Protein AF-A0A3N5SGA1-F1 (afdb_monomer_lite)

Structure (mmCIF, N/CA/C/O backbone):
data_AF-A0A3N5SGA1-F1
#
_entry.id   AF-A0A3N5SGA1-F1
#
loop_
_atom_site.group_PDB
_atom_site.id
_atom_site.type_symbol
_atom_site.label_atom_id
_atom_site.label_alt_id
_atom_site.label_comp_id
_atom_site.label_asym_id
_atom_site.label_entity_id
_atom_site.label_seq_id
_atom_site.pdbx_PDB_ins_code
_atom_site.Cartn_x
_atom_site.Cartn_y
_atom_site.Cartn_z
_atom_site.occupancy
_atom_site.B_iso_or_equiv
_atom_site.auth_seq_id
_atom_site.auth_comp_id
_atom_site.auth_asym_id
_atom_site.auth_atom_id
_atom_site.pdbx_PDB_model_num
ATOM 1 N N . GLU A 1 1 ? 16.095 18.738 -9.270 1.00 54.47 1 GLU A N 1
ATOM 2 C CA . GLU A 1 1 ? 14.842 18.907 -8.507 1.00 54.47 1 GLU A CA 1
ATOM 3 C C . GLU A 1 1 ? 13.649 18.635 -9.417 1.00 54.47 1 GLU A C 1
ATOM 5 O O . GLU A 1 1 ? 12.974 19.552 -9.860 1.00 54.47 1 GLU A O 1
ATOM 10 N N . THR A 1 2 ? 13.423 17.375 -9.776 1.00 85.38 2 THR A N 1
ATOM 11 C CA . THR A 1 2 ? 12.252 16.973 -10.565 1.00 85.38 2 THR A CA 1
ATOM 12 C C . THR A 1 2 ? 11.624 15.761 -9.894 1.00 85.38 2 THR A C 1
ATOM 14 O O . THR A 1 2 ? 12.331 14.874 -9.420 1.00 85.38 2 THR A O 1
ATOM 17 N N . GLY A 1 3 ? 10.300 15.762 -9.788 1.00 87.06 3 GLY A N 1
ATOM 18 C CA . GLY A 1 3 ? 9.538 14.734 -9.092 1.00 87.06 3 GLY A CA 1
ATOM 19 C C . GLY A 1 3 ? 8.088 15.163 -8.911 1.00 87.06 3 GLY A C 1
ATOM 20 O O . GLY A 1 3 ? 7.703 16.269 -9.290 1.00 87.06 3 GLY A O 1
ATOM 21 N N . TYR A 1 4 ? 7.291 14.276 -8.333 1.00 91.31 4 TYR A N 1
ATOM 22 C CA . TYR A 1 4 ? 5.897 14.525 -7.996 1.00 91.31 4 TYR A CA 1
ATOM 23 C C . TYR A 1 4 ? 5.623 14.043 -6.571 1.00 91.31 4 TYR A C 1
ATOM 25 O O . TYR A 1 4 ? 6.286 13.134 -6.071 1.00 91.31 4 TYR A O 1
ATOM 33 N N . LEU A 1 5 ? 4.629 14.654 -5.933 1.00 94.25 5 LEU A N 1
ATOM 34 C CA . LEU A 1 5 ? 4.055 14.174 -4.684 1.00 94.25 5 LEU A CA 1
ATOM 35 C C . LEU A 1 5 ? 2.702 13.543 -5.002 1.00 94.25 5 LEU A C 1
ATOM 37 O O . LEU A 1 5 ? 1.920 14.110 -5.764 1.00 94.25 5 LEU A O 1
ATOM 41 N N . ILE A 1 6 ? 2.443 12.373 -4.424 1.00 94.75 6 ILE A N 1
ATOM 42 C CA . ILE A 1 6 ? 1.133 11.726 -4.482 1.00 94.75 6 ILE A CA 1
ATOM 43 C C . ILE A 1 6 ? 0.550 11.742 -3.078 1.00 94.75 6 ILE A C 1
ATOM 45 O O . ILE A 1 6 ? 1.175 11.255 -2.139 1.00 94.75 6 ILE A O 1
ATOM 49 N N . GLU A 1 7 ? -0.662 12.268 -2.966 1.00 97.19 7 GLU A N 1
ATOM 50 C CA . GLU A 1 7 ? -1.499 12.153 -1.780 1.00 97.19 7 GLU A CA 1
ATOM 51 C C . GLU A 1 7 ? -2.812 11.483 -2.189 1.00 97.19 7 GLU A C 1
ATOM 53 O O . GLU A 1 7 ? -3.406 11.826 -3.213 1.00 97.19 7 GLU A O 1
ATOM 58 N N . ALA A 1 8 ? -3.239 10.487 -1.417 1.00 96.12 8 ALA A N 1
ATOM 59 C CA . ALA A 1 8 ? -4.449 9.726 -1.683 1.00 96.12 8 ALA A CA 1
ATOM 60 C C . ALA A 1 8 ? -5.173 9.409 -0.373 1.00 96.12 8 ALA A C 1
ATOM 62 O O . ALA A 1 8 ? -4.544 9.187 0.661 1.00 96.12 8 ALA A O 1
ATOM 63 N N . SER A 1 9 ? -6.501 9.349 -0.445 1.00 96.31 9 SER A N 1
ATOM 64 C CA . SER A 1 9 ? -7.363 8.904 0.647 1.00 96.31 9 SER A CA 1
ATOM 65 C C . SER A 1 9 ? -8.148 7.680 0.198 1.00 96.31 9 SER A C 1
ATOM 67 O O . SER A 1 9 ? -8.749 7.682 -0.878 1.00 96.31 9 SER A O 1
ATOM 69 N N . VAL A 1 10 ? -8.130 6.633 1.022 1.00 93.44 10 VAL A N 1
ATOM 70 C CA . VAL A 1 10 ? -8.921 5.417 0.823 1.00 93.44 10 VAL A CA 1
ATOM 71 C C . VAL A 1 10 ? -9.993 5.391 1.910 1.00 93.44 10 VAL A C 1
ATOM 73 O O . VAL A 1 10 ? -9.646 5.435 3.093 1.00 93.44 10 VAL A O 1
ATOM 76 N N . PRO A 1 11 ? -11.290 5.350 1.555 1.00 96.38 11 PRO A N 1
ATOM 77 C CA . PRO A 1 11 ? -12.346 5.336 2.553 1.00 96.38 11 PRO A CA 1
ATOM 78 C C . PRO A 1 11 ? -12.312 4.023 3.339 1.00 96.38 11 PRO A C 1
ATOM 80 O O . PRO A 1 11 ? -12.136 2.948 2.766 1.00 96.38 11 PRO A O 1
ATOM 83 N N . LEU A 1 12 ? -12.551 4.107 4.649 1.00 95.69 12 LEU A N 1
ATOM 84 C CA . LEU A 1 12 ? -12.641 2.933 5.528 1.00 95.69 12 LEU A CA 1
ATOM 85 C C . LEU A 1 12 ? -13.824 2.028 5.177 1.00 95.69 12 LEU A C 1
ATOM 87 O O . LEU A 1 12 ? -13.792 0.840 5.472 1.00 95.69 12 LEU A O 1
ATOM 91 N N . LYS A 1 13 ? -14.853 2.584 4.533 1.00 98.00 13 LYS A N 1
ATOM 92 C CA . LYS A 1 13 ? -16.066 1.873 4.143 1.00 98.00 13 LYS A CA 1
ATOM 93 C C . LYS A 1 13 ? -16.447 2.178 2.698 1.00 98.00 13 LYS A C 1
ATOM 95 O O . LYS A 1 13 ? -16.512 3.346 2.314 1.00 98.00 13 LYS A O 1
ATOM 100 N N . ASN A 1 14 ? -16.719 1.136 1.920 1.00 97.06 14 ASN A N 1
ATOM 101 C CA . ASN A 1 14 ? -17.320 1.192 0.587 1.00 97.06 14 ASN A CA 1
ATOM 102 C C . ASN A 1 14 ? -18.078 -0.124 0.301 1.00 97.06 14 ASN A C 1
ATOM 104 O O . ASN A 1 14 ? -18.300 -0.917 1.211 1.00 97.06 14 ASN A O 1
ATOM 108 N N . ASP A 1 15 ? -18.469 -0.368 -0.951 1.00 98.00 15 ASP A N 1
ATOM 109 C CA . ASP A 1 15 ? -19.215 -1.578 -1.337 1.00 98.00 15 ASP A CA 1
ATOM 110 C C . ASP A 1 15 ? -18.395 -2.884 -1.248 1.00 98.00 15 ASP A C 1
ATOM 112 O O . ASP A 1 15 ? -18.957 -3.973 -1.344 1.00 98.00 15 ASP A O 1
ATOM 116 N N . VAL A 1 16 ? -17.071 -2.791 -1.084 1.00 96.00 16 VAL A N 1
ATOM 117 C CA . VAL A 1 16 ? -16.136 -3.929 -1.058 1.00 96.00 16 VAL A CA 1
ATOM 118 C C . VAL A 1 16 ? -15.638 -4.226 0.361 1.00 96.00 16 VAL A C 1
ATOM 120 O O . VAL A 1 16 ? -15.382 -5.386 0.681 1.00 96.00 16 VAL A O 1
ATOM 123 N N . TRP A 1 17 ? -15.494 -3.213 1.222 1.00 95.25 17 TRP A N 1
ATOM 124 C CA . TRP A 1 17 ? -14.939 -3.370 2.569 1.00 95.25 17 TRP A CA 1
ATOM 125 C C . TRP A 1 17 ? -15.571 -2.447 3.618 1.00 95.25 17 TRP A C 1
ATOM 127 O O . TRP A 1 17 ? -16.079 -1.369 3.314 1.00 95.25 17 TRP A O 1
ATOM 137 N N . ASP A 1 18 ? -15.472 -2.871 4.881 1.00 96.94 18 ASP A N 1
ATOM 138 C CA . ASP A 1 18 ? -15.860 -2.115 6.079 1.00 96.94 18 ASP A CA 1
ATOM 139 C C . ASP A 1 18 ? -14.775 -2.294 7.162 1.00 96.94 18 ASP A C 1
ATOM 141 O O . ASP A 1 18 ? -14.797 -3.244 7.947 1.00 96.94 18 ASP A O 1
ATOM 145 N N . ILE A 1 19 ? -13.758 -1.429 7.135 1.00 95.81 19 ILE A N 1
ATOM 146 C CA . ILE A 1 19 ? -12.572 -1.487 7.999 1.00 95.81 19 ILE A CA 1
ATOM 147 C C . ILE A 1 19 ? -12.895 -0.822 9.339 1.00 95.81 19 ILE A C 1
ATOM 149 O O . ILE A 1 19 ? -13.116 0.388 9.404 1.00 95.81 19 ILE A O 1
ATOM 153 N N . GLN A 1 20 ? -12.862 -1.605 10.417 1.00 92.88 20 GLN A N 1
ATOM 154 C CA . GLN A 1 20 ? -12.996 -1.082 11.775 1.00 92.88 20 GLN A CA 1
ATOM 155 C C . GLN A 1 20 ? -11.664 -0.507 12.264 1.00 92.88 20 GLN A C 1
ATOM 157 O O . GLN A 1 20 ? -10.614 -1.135 12.125 1.00 92.88 20 GLN A O 1
ATOM 162 N N . LEU A 1 21 ? -11.708 0.698 12.835 1.00 93.38 21 LEU A N 1
ATOM 163 C CA . LEU A 1 21 ? -10.549 1.311 13.475 1.00 93.38 21 LEU A CA 1
ATOM 164 C C . LEU A 1 21 ? -10.464 0.851 14.925 1.00 93.38 21 LEU A C 1
ATOM 166 O O . LEU A 1 21 ? -11.316 1.192 15.741 1.00 93.38 21 LEU A O 1
ATOM 170 N N . GLU A 1 22 ? -9.397 0.135 15.248 1.00 95.31 22 GLU A N 1
ATOM 171 C CA . GLU A 1 22 ? -9.099 -0.320 16.603 1.00 95.31 22 GLU A CA 1
ATOM 172 C C . GLU A 1 22 ? -7.662 0.064 16.952 1.00 95.31 22 GLU A C 1
ATOM 174 O O . GLU A 1 22 ? -6.775 0.015 16.096 1.00 95.31 22 GLU A O 1
ATOM 179 N N . HIS A 1 23 ? -7.408 0.466 18.201 1.00 97.00 23 HIS A N 1
ATOM 180 C CA . HIS A 1 23 ? -6.039 0.718 18.646 1.00 97.00 23 HIS A CA 1
ATOM 181 C C . HIS A 1 23 ? -5.210 -0.569 18.527 1.00 97.00 23 HIS A C 1
ATOM 183 O O . HIS A 1 23 ? -5.625 -1.619 19.009 1.00 97.00 23 HIS A O 1
ATOM 189 N N . LEU A 1 24 ? -4.046 -0.476 17.875 1.00 96.81 24 LEU A N 1
ATOM 190 C CA . LEU A 1 24 ? -3.185 -1.600 17.487 1.00 96.81 24 LEU A CA 1
ATOM 191 C C . LEU A 1 24 ? -3.815 -2.566 16.472 1.00 96.81 24 LEU A C 1
ATOM 193 O O . LEU A 1 24 ? -3.233 -3.613 16.189 1.00 96.81 24 LEU A O 1
ATOM 197 N N . GLY A 1 25 ? -4.960 -2.211 15.882 1.00 96.44 25 GLY A N 1
ATOM 198 C CA . GLY A 1 25 ? -5.553 -2.953 14.777 1.00 96.44 25 GLY A CA 1
ATOM 199 C C . GLY A 1 25 ? -4.587 -3.018 13.594 1.00 96.44 25 GLY A C 1
ATOM 200 O O . GLY A 1 25 ? -3.945 -2.022 13.251 1.00 96.44 25 GLY A O 1
ATOM 201 N N . VAL A 1 26 ? -4.473 -4.194 12.978 1.00 96.12 26 VAL A N 1
ATOM 202 C CA . VAL A 1 26 ? -3.523 -4.455 11.890 1.00 96.12 26 VAL A CA 1
ATOM 203 C C . VAL A 1 26 ? -4.269 -4.637 10.575 1.00 96.12 26 VAL A C 1
ATOM 205 O O . VAL A 1 26 ? -5.161 -5.477 10.470 1.00 96.12 26 VAL A O 1
ATOM 208 N N . LEU A 1 27 ? -3.847 -3.897 9.553 1.00 95.75 27 LEU A N 1
ATOM 209 C CA . LEU A 1 27 ? -4.280 -4.062 8.172 1.00 95.75 27 LEU A CA 1
ATOM 210 C C . LEU A 1 27 ? -3.080 -4.455 7.305 1.00 95.75 27 LEU A C 1
ATOM 212 O O . LEU A 1 27 ? -1.998 -3.878 7.424 1.00 95.75 27 LEU A O 1
ATOM 216 N N . GLY A 1 28 ? -3.271 -5.425 6.409 1.00 96.38 28 GLY A N 1
ATOM 217 C CA . GLY A 1 28 ? -2.277 -5.720 5.380 1.00 96.38 28 GLY A CA 1
ATOM 218 C C . GLY A 1 28 ? -2.108 -4.513 4.457 1.00 96.38 28 GLY A C 1
ATOM 219 O O . GLY A 1 28 ? -3.086 -4.039 3.883 1.00 96.38 28 GLY A O 1
ATOM 220 N N . PHE A 1 29 ? -0.882 -4.013 4.316 1.00 96.56 29 PHE A N 1
ATOM 221 C CA . PHE A 1 29 ? -0.585 -2.834 3.503 1.00 96.56 29 PHE A CA 1
ATOM 222 C C . PHE A 1 29 ? 0.587 -3.079 2.557 1.00 96.56 29 PHE A C 1
ATOM 224 O O . PHE A 1 29 ? 1.544 -3.787 2.878 1.00 96.56 29 PHE A O 1
ATOM 231 N N . GLN A 1 30 ? 0.511 -2.473 1.376 1.00 97.06 30 GLN A N 1
ATOM 232 C CA . GLN A 1 30 ? 1.582 -2.486 0.394 1.00 97.06 30 GLN A CA 1
ATOM 233 C C . GLN A 1 30 ? 1.497 -1.243 -0.487 1.00 97.06 30 GLN A C 1
ATOM 235 O O . GLN A 1 30 ? 0.410 -0.790 -0.841 1.00 97.06 30 GLN A O 1
ATOM 240 N N . THR A 1 31 ? 2.657 -0.719 -0.878 1.00 96.12 31 THR A N 1
ATOM 241 C CA . THR A 1 31 ? 2.759 0.319 -1.906 1.00 96.12 31 THR A CA 1
ATOM 242 C C . THR A 1 31 ? 3.981 0.086 -2.785 1.00 96.12 31 THR A C 1
ATOM 244 O O . THR A 1 31 ? 5.024 -0.361 -2.297 1.00 96.12 31 THR A O 1
ATOM 247 N N . HIS A 1 32 ? 3.832 0.361 -4.083 1.00 95.88 32 HIS A N 1
ATOM 248 C CA . HIS A 1 32 ? 4.880 0.238 -5.093 1.00 95.88 32 HIS A CA 1
ATOM 249 C C . HIS A 1 32 ? 5.172 1.607 -5.711 1.00 95.88 32 HIS A C 1
ATOM 251 O O . HIS A 1 32 ? 4.261 2.280 -6.195 1.00 95.88 32 HIS A O 1
ATOM 257 N N . LEU A 1 33 ? 6.452 1.971 -5.794 1.00 94.62 33 LEU A N 1
ATOM 258 C CA . LEU A 1 33 ? 6.918 3.010 -6.707 1.00 94.62 33 LEU A CA 1
ATOM 259 C C . LEU A 1 33 ? 7.444 2.332 -7.974 1.00 94.62 33 LEU A C 1
ATOM 261 O O . LEU A 1 33 ? 8.463 1.644 -7.935 1.00 94.62 33 LEU A O 1
ATOM 265 N N . ASN A 1 34 ? 6.754 2.534 -9.093 1.00 93.88 34 ASN A N 1
ATOM 266 C CA . ASN A 1 34 ? 7.173 2.037 -10.400 1.00 93.88 34 ASN A CA 1
ATOM 267 C C . ASN A 1 34 ? 7.664 3.209 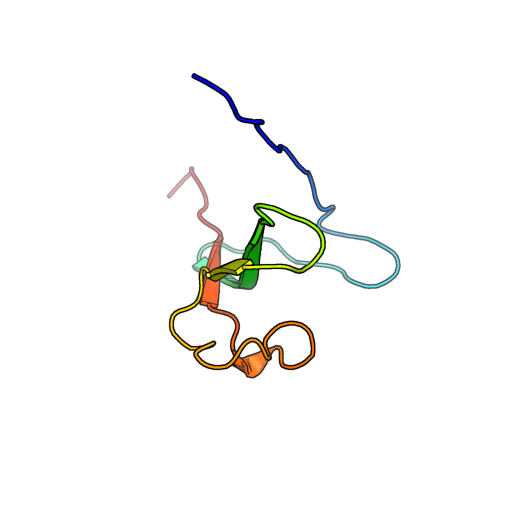-11.258 1.00 93.88 34 ASN A C 1
ATOM 269 O O . ASN A 1 34 ? 7.024 4.259 -11.275 1.00 93.88 34 ASN A O 1
ATOM 273 N N . GLY A 1 35 ? 8.767 3.024 -11.983 1.00 92.44 35 GLY A N 1
ATOM 274 C CA . GLY A 1 35 ? 9.334 4.031 -12.881 1.00 92.44 35 GLY A CA 1
ATOM 275 C C . GLY A 1 35 ? 9.895 3.420 -14.163 1.00 92.44 35 GLY A C 1
ATOM 276 O O . GLY A 1 35 ? 10.119 2.213 -14.236 1.00 92.44 35 GLY A O 1
ATOM 277 N N . SER A 1 36 ? 10.087 4.265 -15.172 1.00 93.69 36 SER A N 1
ATOM 278 C CA . SER A 1 36 ? 10.667 3.918 -16.471 1.00 93.69 36 SER A CA 1
ATOM 279 C C . SER A 1 36 ? 11.575 5.060 -16.926 1.00 93.69 36 SER A C 1
ATOM 281 O O . SER A 1 36 ? 11.126 6.209 -16.941 1.00 93.69 36 SER A O 1
ATOM 283 N N . SER A 1 37 ? 12.821 4.777 -17.314 1.00 88.50 37 SER A N 1
ATOM 284 C CA . SER A 1 37 ? 13.664 5.751 -18.028 1.00 88.50 37 SER A CA 1
ATOM 285 C C . SER A 1 37 ? 13.321 5.864 -19.519 1.00 88.50 37 SER A C 1
ATOM 287 O O . SER A 1 37 ? 13.688 6.850 -20.159 1.00 88.50 37 SER A O 1
ATOM 289 N N . ALA A 1 38 ? 12.602 4.877 -20.068 1.00 87.81 38 ALA A N 1
ATOM 290 C CA . ALA A 1 38 ? 12.194 4.807 -21.469 1.00 87.81 38 ALA A CA 1
ATOM 291 C C . ALA A 1 38 ? 10.726 4.346 -21.593 1.00 87.81 38 ALA A C 1
ATOM 293 O O . ALA A 1 38 ? 9.824 5.009 -21.082 1.00 87.81 38 ALA A O 1
ATOM 294 N N . THR A 1 39 ? 10.461 3.230 -22.283 1.00 84.88 39 THR A N 1
ATOM 295 C CA . THR A 1 39 ? 9.098 2.696 -22.488 1.00 84.88 39 THR A CA 1
ATOM 296 C C . THR A 1 39 ? 8.703 1.670 -21.427 1.00 84.88 39 THR A C 1
ATOM 298 O O . THR A 1 39 ? 7.600 1.746 -20.890 1.00 84.88 39 THR A O 1
ATOM 301 N N . ASP A 1 40 ? 9.608 0.749 -21.095 1.00 90.69 40 ASP A N 1
ATOM 302 C CA . ASP A 1 40 ? 9.343 -0.330 -20.145 1.00 90.69 40 ASP A CA 1
ATOM 303 C C . ASP A 1 40 ? 9.827 0.018 -18.736 1.00 90.69 40 ASP A C 1
ATOM 305 O O . ASP A 1 40 ? 10.855 0.669 -18.552 1.00 90.69 40 ASP A O 1
ATOM 309 N N . ARG A 1 41 ? 9.099 -0.472 -17.725 1.00 90.31 41 ARG A N 1
ATOM 310 C CA . ARG A 1 41 ? 9.445 -0.281 -16.311 1.00 90.31 41 ARG A CA 1
ATOM 311 C C . ARG A 1 41 ? 10.837 -0.845 -16.009 1.00 90.31 41 ARG A C 1
ATOM 313 O O . ARG A 1 41 ? 11.039 -2.056 -16.090 1.00 90.31 41 ARG A O 1
ATOM 320 N N . ASP A 1 42 ? 11.734 0.015 -15.540 1.00 90.88 42 ASP A N 1
ATOM 321 C CA . ASP A 1 42 ? 13.097 -0.327 -15.117 1.00 90.88 42 ASP A CA 1
ATOM 322 C C . ASP A 1 42 ? 13.367 -0.030 -13.632 1.00 90.88 42 ASP A C 1
ATOM 324 O O . ASP A 1 42 ? 14.335 -0.539 -13.067 1.00 90.88 42 ASP A O 1
ATOM 328 N N . VAL A 1 43 ? 12.477 0.713 -12.966 1.00 91.12 43 VAL A N 1
ATOM 329 C CA . VAL A 1 43 ? 12.528 0.976 -11.524 1.00 91.12 43 VAL A CA 1
ATOM 330 C C . VAL A 1 43 ? 11.311 0.380 -10.833 1.00 91.12 43 VAL A C 1
ATOM 332 O O . VAL A 1 43 ? 10.167 0.546 -11.267 1.00 91.12 43 VAL A O 1
ATOM 335 N N . LYS A 1 44 ? 11.569 -0.290 -9.709 1.00 92.50 44 LYS A N 1
ATOM 336 C CA . LYS A 1 44 ? 10.549 -0.831 -8.817 1.00 92.50 44 LYS A CA 1
ATOM 337 C C . LYS A 1 44 ? 11.045 -0.798 -7.381 1.00 92.50 44 LYS A C 1
ATOM 339 O O . LYS A 1 44 ? 12.012 -1.478 -7.050 1.00 92.50 44 LYS A O 1
ATOM 344 N N . LEU A 1 45 ? 10.369 -0.025 -6.540 1.00 94.06 45 LEU A N 1
ATOM 345 C CA . LEU A 1 45 ? 10.577 -0.027 -5.096 1.00 94.06 45 LEU A CA 1
ATOM 346 C C . LEU A 1 45 ? 9.304 -0.534 -4.432 1.00 94.06 45 LEU A C 1
ATOM 348 O O . LEU A 1 45 ? 8.219 -0.014 -4.691 1.00 94.06 45 LEU A O 1
ATOM 352 N N . ILE A 1 46 ? 9.453 -1.554 -3.596 1.00 96.56 46 ILE A N 1
ATOM 353 C CA . ILE A 1 46 ? 8.357 -2.225 -2.904 1.00 96.56 46 ILE A CA 1
ATOM 354 C C . ILE A 1 46 ? 8.559 -2.033 -1.406 1.00 96.56 46 ILE A C 1
ATOM 356 O O . ILE A 1 46 ? 9.677 -2.175 -0.913 1.00 96.56 46 ILE A O 1
ATOM 360 N N . TRP A 1 47 ? 7.491 -1.680 -0.691 1.00 96.19 47 TRP A N 1
ATOM 361 C CA . TRP A 1 47 ? 7.581 -1.409 0.741 1.00 96.19 47 TRP A CA 1
ATOM 362 C C . TRP A 1 47 ? 7.838 -2.672 1.573 1.00 96.19 47 TRP A C 1
ATOM 364 O O . TRP A 1 47 ? 8.761 -2.702 2.387 1.00 96.19 47 TRP A O 1
ATOM 374 N N . SER A 1 48 ? 7.035 -3.718 1.380 1.00 97.12 48 SER A N 1
ATOM 375 C CA . SER A 1 48 ? 7.184 -4.960 2.136 1.00 97.12 48 SER A CA 1
ATOM 376 C C . SER A 1 48 ? 8.414 -5.748 1.690 1.00 97.12 48 SER A C 1
ATOM 378 O O . SER A 1 48 ? 8.525 -6.136 0.529 1.00 97.12 48 SER A O 1
ATOM 380 N N . ALA A 1 49 ? 9.285 -6.084 2.644 1.00 96.19 49 ALA A N 1
ATOM 381 C CA . ALA A 1 49 ? 10.433 -6.962 2.415 1.00 96.19 49 ALA A CA 1
ATOM 382 C C . ALA A 1 49 ? 10.038 -8.415 2.079 1.00 96.19 49 ALA A C 1
ATOM 384 O O . ALA A 1 49 ? 10.883 -9.190 1.633 1.00 96.19 49 ALA A O 1
ATOM 385 N N . ALA A 1 50 ? 8.774 -8.798 2.297 1.00 97.31 50 ALA A N 1
ATOM 386 C CA . ALA A 1 50 ? 8.281 -10.125 1.942 1.00 97.31 50 ALA A CA 1
ATOM 387 C C . ALA A 1 50 ? 8.096 -10.298 0.425 1.00 97.31 50 ALA A C 1
ATOM 389 O O . ALA A 1 50 ? 8.197 -11.419 -0.073 1.00 97.31 50 ALA A O 1
ATOM 390 N N . ASP A 1 51 ? 7.854 -9.215 -0.323 1.00 97.31 51 ASP A N 1
ATOM 391 C CA . ASP A 1 51 ? 7.707 -9.277 -1.777 1.00 97.31 51 ASP A CA 1
ATOM 392 C C . ASP A 1 51 ? 9.057 -9.101 -2.482 1.00 97.31 51 ASP A C 1
ATOM 394 O O . ASP A 1 51 ? 9.465 -8.005 -2.866 1.00 97.31 51 ASP A O 1
ATOM 398 N N . THR A 1 52 ? 9.755 -10.216 -2.666 1.00 95.62 52 THR A N 1
ATOM 399 C CA . THR A 1 52 ? 11.050 -10.262 -3.360 1.00 95.62 52 THR A CA 1
ATOM 400 C C . THR A 1 52 ? 10.921 -10.510 -4.865 1.00 95.62 52 THR A C 1
ATOM 402 O O . THR A 1 52 ? 11.925 -10.492 -5.576 1.00 95.62 52 THR A O 1
ATOM 405 N N . ALA A 1 53 ? 9.700 -10.744 -5.361 1.00 95.25 53 ALA A N 1
ATOM 406 C CA . ALA A 1 53 ? 9.449 -11.238 -6.715 1.00 95.25 53 ALA A CA 1
ATOM 407 C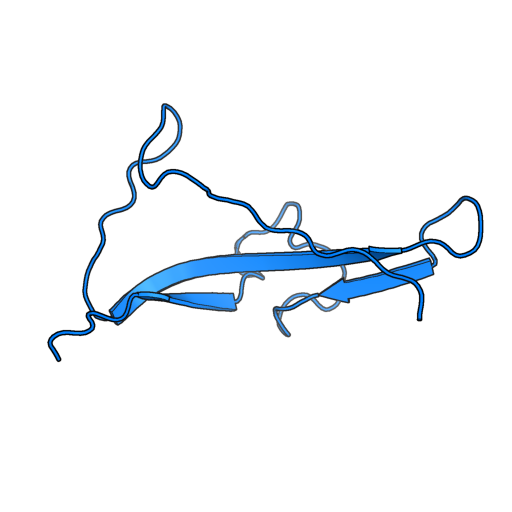 C . ALA A 1 53 ? 8.330 -10.485 -7.465 1.00 95.25 53 ALA A C 1
ATOM 409 O O . ALA A 1 53 ? 7.871 -10.960 -8.506 1.00 95.25 53 ALA A O 1
ATOM 410 N N . ASP A 1 54 ? 7.906 -9.317 -6.968 1.00 94.56 54 ASP A N 1
ATOM 411 C CA . ASP A 1 54 ? 6.821 -8.497 -7.529 1.00 94.56 54 ASP A CA 1
ATOM 412 C C . ASP A 1 54 ? 5.523 -9.286 -7.703 1.00 94.56 54 ASP A C 1
ATOM 414 O O . ASP A 1 54 ? 4.967 -9.355 -8.796 1.00 94.56 54 ASP A O 1
ATOM 418 N N . GLN A 1 55 ? 5.075 -9.935 -6.630 1.00 97.06 55 GLN A N 1
ATOM 419 C CA . GLN A 1 55 ? 3.859 -10.757 -6.620 1.00 97.06 55 GLN A CA 1
ATOM 420 C C . GLN A 1 55 ? 2.758 -10.184 -5.721 1.00 97.06 55 GLN A C 1
ATOM 422 O O . GLN A 1 55 ? 1.645 -10.698 -5.693 1.00 97.06 55 GLN A O 1
ATOM 427 N N . SER A 1 56 ? 2.999 -9.094 -4.993 1.00 97.06 56 SER A N 1
ATOM 428 C CA . SER A 1 56 ? 1.979 -8.535 -4.095 1.00 97.06 56 SER A CA 1
ATOM 429 C C . SER A 1 56 ? 0.786 -7.902 -4.829 1.00 97.06 56 SER A C 1
ATOM 431 O O . SER A 1 56 ? -0.257 -7.684 -4.225 1.00 97.06 56 SER A O 1
ATOM 433 N N . TYR A 1 57 ? 0.861 -7.713 -6.152 1.00 95.00 57 TYR A N 1
ATOM 434 C CA . TYR A 1 57 ? -0.298 -7.312 -6.960 1.00 95.00 57 TYR A CA 1
ATOM 435 C C . TYR A 1 57 ? -1.422 -8.367 -6.988 1.00 95.00 57 TYR A C 1
ATOM 437 O O . TYR A 1 57 ? -2.567 -8.021 -7.275 1.00 95.00 57 TYR A O 1
ATOM 445 N N . ASN A 1 5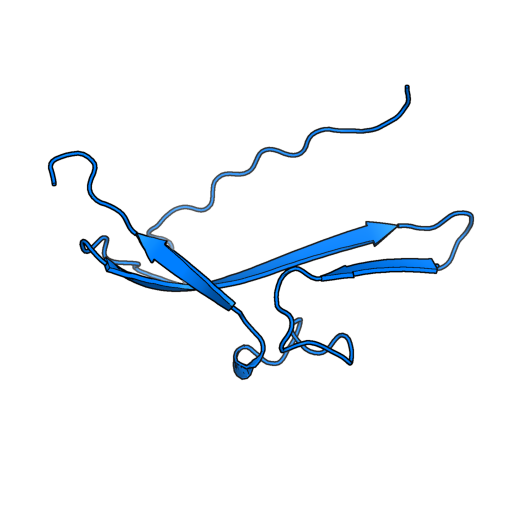8 ? -1.115 -9.643 -6.718 1.00 97.38 58 ASN A N 1
ATOM 446 C CA . ASN A 1 58 ? -2.096 -10.733 -6.698 1.00 97.38 58 ASN A CA 1
ATOM 447 C C . ASN A 1 58 ? -2.018 -11.629 -5.451 1.00 97.38 58 ASN A C 1
ATOM 449 O O . ASN A 1 58 ? -2.910 -12.452 -5.251 1.00 97.38 58 ASN A O 1
ATOM 453 N N . ASN A 1 59 ? -0.989 -11.473 -4.614 1.00 97.75 59 ASN A N 1
ATOM 454 C CA . ASN A 1 59 ? -0.804 -12.263 -3.407 1.00 97.75 59 ASN A CA 1
ATOM 455 C C . ASN A 1 59 ? -0.737 -11.377 -2.145 1.00 97.75 59 ASN A C 1
ATOM 457 O O . ASN A 1 59 ? 0.343 -10.897 -1.781 1.00 97.75 59 ASN A O 1
ATOM 461 N N . PRO A 1 60 ? -1.862 -11.215 -1.420 1.00 96.94 60 PRO A N 1
ATOM 462 C CA . PRO A 1 60 ? -1.909 -10.443 -0.178 1.00 96.94 60 PRO A CA 1
ATOM 463 C C . PRO A 1 60 ? -1.031 -10.992 0.955 1.00 96.94 60 PRO A C 1
ATOM 465 O O . PRO A 1 60 ? -0.752 -10.264 1.904 1.00 96.94 60 PRO A O 1
ATOM 468 N N . SER A 1 61 ? -0.550 -12.242 0.877 1.00 97.44 61 SER A N 1
ATOM 469 C CA . SER A 1 61 ? 0.346 -12.805 1.901 1.00 97.44 61 SER A CA 1
ATOM 470 C C . SER A 1 61 ? 1.715 -12.117 1.956 1.00 97.44 61 SER A C 1
ATOM 472 O O . SER A 1 61 ? 2.505 -12.402 2.852 1.00 97.44 61 SER A O 1
ATOM 474 N N . LEU A 1 62 ? 2.027 -11.274 0.968 1.00 98.25 62 LEU A N 1
ATOM 475 C CA . LEU A 1 62 ? 3.290 -10.546 0.855 1.00 98.25 62 LEU A CA 1
ATOM 476 C C . LEU A 1 62 ? 3.200 -9.115 1.397 1.00 98.25 62 LEU A C 1
ATOM 478 O O . LEU A 1 62 ? 4.198 -8.395 1.396 1.00 98.25 62 LEU A O 1
ATOM 482 N N . PHE A 1 63 ? 2.022 -8.677 1.843 1.00 98.44 63 PHE A N 1
ATOM 483 C CA . PHE A 1 63 ? 1.840 -7.352 2.426 1.00 98.44 63 PHE A CA 1
ATOM 484 C C . PHE A 1 63 ? 2.569 -7.236 3.766 1.00 98.44 63 PHE A C 1
ATOM 486 O O . PHE A 1 63 ? 2.690 -8.205 4.515 1.00 98.44 63 PHE A O 1
ATOM 493 N N . GLY A 1 64 ? 3.048 -6.031 4.073 1.00 97.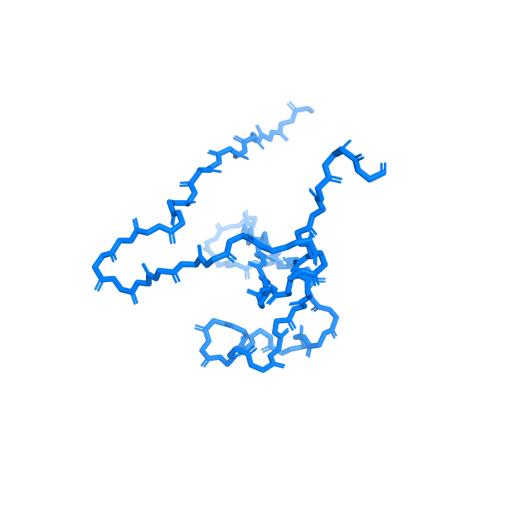44 64 GLY A N 1
ATOM 494 C CA . GLY A 1 64 ? 3.494 -5.707 5.423 1.00 97.44 64 GLY A CA 1
ATOM 495 C C . GLY A 1 6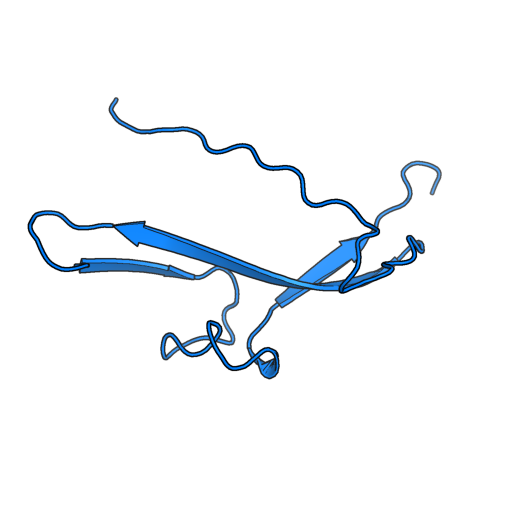4 ? 2.307 -5.301 6.301 1.00 97.44 64 GLY A C 1
ATOM 496 O O . GLY A 1 64 ? 1.144 -5.485 5.938 1.00 97.44 64 GLY A O 1
ATOM 497 N N . GLN A 1 65 ? 2.602 -4.716 7.459 1.00 96.56 65 GLN A N 1
ATOM 498 C CA . GLN A 1 65 ? 1.594 -4.351 8.456 1.00 96.56 65 GLN A CA 1
ATOM 499 C C . GLN A 1 65 ? 1.441 -2.833 8.584 1.00 96.56 65 GLN A C 1
ATOM 501 O O . GLN A 1 65 ? 2.374 -2.142 8.989 1.00 96.56 65 GLN A O 1
ATOM 506 N N . LEU A 1 66 ? 0.246 -2.323 8.294 1.00 95.56 66 LEU A N 1
ATOM 507 C CA . LEU A 1 66 ? -0.193 -1.006 8.745 1.00 95.56 66 LEU A CA 1
ATOM 508 C C . LEU A 1 66 ? -0.891 -1.181 10.091 1.00 95.56 66 LEU A C 1
ATOM 510 O O . LEU A 1 66 ? -1.826 -1.971 10.207 1.00 95.56 66 LEU A O 1
ATOM 514 N N . ILE A 1 67 ? -0.422 -0.456 11.104 1.00 96.62 67 ILE A N 1
ATOM 515 C CA . ILE A 1 67 ? -0.943 -0.535 12.470 1.00 96.62 67 ILE A CA 1
ATOM 516 C C . ILE A 1 67 ? -1.667 0.770 12.781 1.00 96.62 67 ILE A C 1
ATOM 518 O O . ILE A 1 67 ? -1.083 1.851 12.683 1.00 96.62 67 ILE A O 1
ATOM 522 N N . PHE A 1 68 ? -2.936 0.675 13.165 1.00 95.88 68 PHE A N 1
ATOM 523 C CA . PHE A 1 68 ? -3.705 1.827 13.613 1.00 95.88 68 PHE A CA 1
ATOM 524 C C . PHE A 1 68 ? -3.274 2.244 15.022 1.00 95.88 68 PHE A C 1
ATOM 526 O O . PHE A 1 68 ? -3.257 1.444 15.958 1.00 95.88 68 PHE A O 1
ATOM 533 N N . TRP A 1 69 ? -2.941 3.523 15.182 1.00 96.06 69 TRP A N 1
ATOM 534 C CA . TRP A 1 69 ? -2.584 4.110 16.470 1.00 96.06 69 TRP A CA 1
ATOM 535 C C . TRP A 1 69 ? -3.637 5.131 16.899 1.00 96.06 69 TRP A C 1
ATOM 537 O O . TRP A 1 69 ? -3.976 6.040 16.139 1.00 96.06 69 TRP A O 1
ATOM 547 N N . ASP A 1 70 ? -4.131 4.996 18.129 1.00 95.56 70 ASP A N 1
ATOM 548 C CA . ASP A 1 70 ? -5.025 5.973 18.737 1.00 95.56 70 ASP A CA 1
ATOM 549 C C . ASP A 1 70 ? -4.164 7.029 19.434 1.00 95.56 70 ASP A C 1
ATOM 551 O O . ASP A 1 70 ? -3.342 6.725 20.293 1.00 95.56 70 ASP A O 1
ATOM 555 N N . LYS A 1 71 ? -4.336 8.288 19.035 1.00 94.31 71 LYS A N 1
ATOM 556 C CA . LYS A 1 71 ? -3.548 9.415 19.546 1.00 94.31 71 LYS A CA 1
ATOM 557 C C . LYS A 1 71 ? -3.850 9.762 21.009 1.00 94.31 71 LYS A C 1
ATOM 559 O O . LYS A 1 71 ? -3.145 10.602 21.556 1.00 94.31 71 LYS A O 1
ATOM 564 N N . SER A 1 72 ? -4.895 9.185 21.604 1.00 94.50 72 SER A N 1
ATOM 565 C CA . SER A 1 72 ? -5.244 9.387 23.016 1.00 94.50 72 SER A CA 1
ATOM 566 C C . SER A 1 72 ? -4.512 8.460 23.997 1.00 94.50 72 SER A C 1
ATOM 568 O O . SER A 1 72 ? -4.666 8.64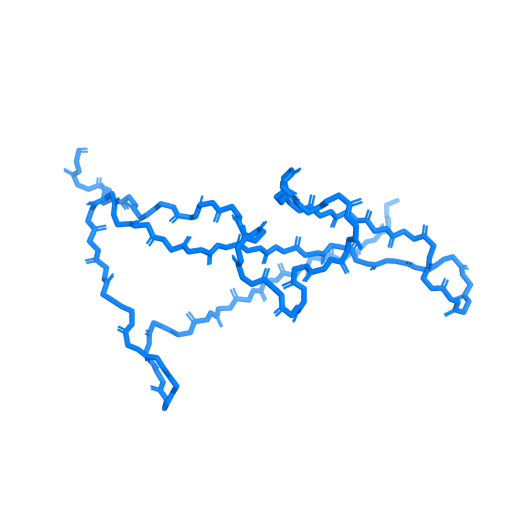5 25.204 1.00 94.50 72 SER A O 1
ATOM 570 N N . GLN A 1 73 ? -3.748 7.487 23.490 1.00 86.00 73 GLN A N 1
ATOM 571 C CA . GLN A 1 73 ? -2.939 6.554 24.286 1.00 86.00 73 GLN A CA 1
ATOM 572 C C . GLN A 1 73 ? -1.721 7.225 24.924 1.00 86.00 73 GLN A C 1
ATOM 574 O O . GLN A 1 73 ? -1.192 8.192 24.326 1.00 86.00 73 GLN A O 1
#

Sequence (73 aa):
ETGYLIEASVPLKNDVWDIQLEHLGVLGFQTHLNGSSATDRDVKLIWSAADTADQSYNNPSLFGQLIFWDKSQ

Secondary structure (DSSP, 8-state):
-----------SBSSS-BPPP-TT-EEEE--EEEE-SSSS--EEEES-TT-SSS-TTT-GGG-EEEE---TT-

Foldseek 3Di:
DDDDDDDDDDDCDDPVHNHDADAQDKDFDKDWDWDDPDDDTPDIDIDFPQCPDPCCVPDSVRGDIDTHHDPVD

pLDDT: mean 94.25, std 5.61, range [54.47, 98.44]

Radius of gyration: 15.58 Å; chains: 1; bounding box: 34×32×47 Å